Protein AF-A0A7X8VPI4-F1 (afdb_monomer_lite)

Secondary structure (DSSP, 8-state):
------------TTS--HHHHHHHHHHHHHHHHHHHHHHHHHHHHHHT--------SS--HHHHHHHHHHTT-HHHHHHHHHHHHHHHHHTT-HHHHHHHHHHHHHHHHHHHHHHHHHHHHHHHHHHHHTTSS---

Sequence (136 aa):
MARMNHIVEEIDDSLLDRKAKRRLAKTRAQQQLQQQQQQQQKQQQQASKPKAEESGPGDDIMSRVALLCQEQDWRAALSLCLQGIAQAESEGRSDAALGLRMASQKIECSLRRQMAAAFIVSAKKLLNKEYLLDVC

pLDDT: mean 77.27, std 20.49, range [37.56, 98.19]

Foldseek 3Di:
DDDDDDPPPPPPPVPDDPVRVVVVVVVVVVVVVVVVVVVVVVVVVVVPDDPDPDPDPDPDLVNVLVVCVVVVVLVVSLVSLVVQLVVCVVVVVVVSNVVSVVVNVVSVVSVVVVVVVVVVVVVVVVCVVVVVPPPD

Structure (mmCIF, N/CA/C/O backbone):
data_AF-A0A7X8VPI4-F1
#
_entry.id   AF-A0A7X8VPI4-F1
#
loop_
_atom_site.group_PDB
_atom_site.id
_atom_site.type_symbol
_atom_site.label_atom_id
_atom_site.label_alt_id
_atom_site.label_comp_id
_atom_site.label_asym_id
_atom_site.label_entity_id
_atom_site.label_seq_id
_atom_site.pdbx_PDB_ins_code
_atom_site.Cartn_x
_atom_site.Cartn_y
_atom_site.Cartn_z
_atom_site.occupancy
_atom_site.B_iso_or_equiv
_atom_site.auth_seq_id
_atom_site.auth_comp_id
_atom_site.auth_asym_id
_atom_site.auth_atom_id
_atom_site.pdbx_PDB_model_num
ATOM 1 N N . MET A 1 1 ? 26.631 20.677 18.364 1.00 45.31 1 MET A N 1
ATOM 2 C CA . MET A 1 1 ? 25.951 21.971 18.585 1.00 45.31 1 MET A CA 1
ATOM 3 C C . MET A 1 1 ? 26.792 23.073 17.964 1.00 45.31 1 MET A C 1
ATOM 5 O O . MET A 1 1 ? 27.893 23.292 18.441 1.00 45.31 1 MET A O 1
ATOM 9 N N . ALA A 1 2 ? 26.302 23.732 16.915 1.00 37.56 2 ALA A N 1
ATOM 10 C CA . ALA A 1 2 ? 26.825 25.014 16.443 1.00 37.56 2 ALA A CA 1
ATOM 11 C C . ALA A 1 2 ? 25.703 25.717 15.662 1.00 37.56 2 ALA A C 1
ATOM 13 O O . ALA A 1 2 ? 25.268 25.230 14.622 1.00 37.56 2 ALA A O 1
ATOM 14 N N . ARG A 1 3 ? 25.173 26.810 16.223 1.00 47.50 3 ARG A N 1
ATOM 15 C CA . ARG A 1 3 ? 24.264 27.734 15.533 1.00 47.50 3 ARG A CA 1
ATOM 16 C C . ARG A 1 3 ? 25.112 28.591 14.597 1.00 47.50 3 ARG A C 1
ATOM 18 O O . ARG A 1 3 ? 26.033 29.243 15.073 1.00 47.50 3 ARG A O 1
ATOM 25 N N . MET A 1 4 ? 24.779 28.631 13.311 1.00 44.22 4 MET A N 1
ATOM 26 C CA . MET A 1 4 ? 25.299 29.642 12.389 1.00 44.22 4 MET A CA 1
ATOM 27 C C . MET A 1 4 ? 24.177 30.609 12.005 1.00 44.22 4 MET A C 1
ATOM 29 O O . MET A 1 4 ? 23.302 30.296 11.207 1.00 44.22 4 MET A O 1
ATOM 33 N N . ASN A 1 5 ? 24.204 31.751 12.693 1.00 43.19 5 ASN A N 1
ATOM 34 C CA . ASN A 1 5 ? 23.957 33.116 12.229 1.00 43.19 5 ASN A CA 1
ATOM 35 C C . ASN A 1 5 ? 22.918 33.312 11.116 1.00 43.19 5 ASN A C 1
ATOM 37 O O . ASN A 1 5 ? 23.240 33.331 9.930 1.00 43.19 5 ASN A O 1
ATOM 41 N N . HIS A 1 6 ? 21.681 33.596 11.529 1.00 44.62 6 HIS A N 1
ATOM 42 C CA . HIS A 1 6 ? 20.762 34.366 10.702 1.00 44.62 6 HIS A CA 1
ATOM 43 C C . HIS A 1 6 ? 21.267 35.814 10.700 1.00 44.62 6 HIS A C 1
ATOM 45 O O . HIS A 1 6 ? 21.226 36.486 11.730 1.00 44.62 6 HIS A O 1
ATOM 51 N N . ILE A 1 7 ? 21.816 36.252 9.568 1.00 45.12 7 ILE A N 1
ATOM 52 C CA . ILE A 1 7 ? 22.118 37.656 9.299 1.00 45.12 7 ILE A CA 1
ATOM 53 C C . ILE A 1 7 ? 20.773 38.382 9.304 1.00 45.12 7 ILE A C 1
ATOM 55 O O . ILE A 1 7 ? 20.012 38.321 8.342 1.00 45.12 7 ILE A O 1
ATOM 59 N N . VAL A 1 8 ? 20.446 39.003 10.433 1.00 46.88 8 VAL A N 1
ATOM 60 C CA . VAL A 1 8 ? 19.433 40.048 10.482 1.00 46.88 8 VAL A CA 1
ATOM 61 C C . VAL A 1 8 ? 20.164 41.293 10.011 1.00 46.88 8 VAL A C 1
ATOM 63 O O . VAL A 1 8 ? 20.929 41.886 10.766 1.00 46.88 8 VAL A O 1
ATOM 66 N N . GLU A 1 9 ? 20.000 41.638 8.735 1.00 47.88 9 GLU A N 1
ATOM 67 C CA . GLU A 1 9 ? 20.292 42.993 8.280 1.00 47.88 9 GLU A CA 1
ATOM 68 C C . GLU A 1 9 ? 19.384 43.932 9.083 1.00 47.88 9 GLU A C 1
ATOM 70 O O . GLU A 1 9 ? 18.184 44.056 8.824 1.00 47.88 9 GLU A O 1
ATOM 75 N N . GLU A 1 10 ? 19.949 44.543 10.122 1.00 49.06 10 GLU A N 1
ATOM 76 C CA . GLU A 1 10 ? 19.376 45.716 10.764 1.00 49.06 10 GLU A CA 1
ATOM 77 C C . GLU A 1 10 ? 19.387 46.841 9.727 1.00 49.06 10 GLU A C 1
ATOM 79 O O . GLU A 1 10 ? 20.376 47.544 9.537 1.00 49.06 10 GLU A O 1
ATOM 84 N N . ILE A 1 11 ? 18.285 46.967 8.988 1.00 56.06 11 ILE A N 1
ATOM 85 C CA . ILE A 1 11 ? 18.029 48.137 8.154 1.00 56.06 11 ILE A CA 1
ATOM 86 C C . ILE A 1 11 ? 17.943 49.334 9.104 1.00 56.06 11 ILE A C 1
ATOM 88 O O . ILE A 1 11 ? 17.004 49.440 9.893 1.00 56.06 11 ILE A O 1
ATOM 92 N N . ASP A 1 12 ? 18.944 50.208 9.021 1.00 47.03 12 ASP A N 1
ATOM 93 C CA . ASP A 1 12 ? 19.072 51.449 9.779 1.00 47.03 12 ASP A CA 1
ATOM 94 C C . ASP A 1 12 ? 17.805 52.319 9.615 1.00 47.03 12 ASP A C 1
ATOM 96 O O . ASP A 1 12 ? 17.535 52.914 8.565 1.00 47.03 12 ASP A O 1
ATOM 100 N N . ASP A 1 13 ? 16.985 52.368 10.670 1.00 55.41 13 ASP A N 1
ATOM 101 C CA . ASP A 1 13 ? 15.670 53.031 10.730 1.00 55.41 13 ASP A CA 1
ATOM 102 C C . ASP A 1 13 ? 15.763 54.579 10.641 1.00 55.41 13 ASP A C 1
ATOM 104 O O . ASP A 1 13 ? 14.752 55.301 10.691 1.00 55.41 13 ASP A O 1
ATOM 108 N N . SER A 1 14 ? 16.983 55.109 10.499 1.00 55.44 14 SER A N 1
ATOM 109 C CA . SER A 1 14 ? 17.304 56.532 10.367 1.00 55.44 14 SER A CA 1
ATOM 110 C C . SER A 1 14 ? 17.036 57.104 8.962 1.00 55.44 14 SER A C 1
ATOM 112 O O . SER A 1 14 ? 16.766 58.297 8.828 1.00 55.44 14 SER A O 1
ATOM 114 N N . LEU A 1 15 ? 17.006 56.272 7.910 1.00 54.56 15 LEU A N 1
ATOM 115 C CA . LEU A 1 15 ? 16.914 56.730 6.507 1.00 54.56 15 LEU A CA 1
ATOM 116 C C . LEU A 1 15 ? 15.522 56.615 5.857 1.00 54.56 15 LEU A C 1
ATOM 118 O O . LEU A 1 15 ? 15.351 56.925 4.678 1.00 54.56 15 LEU A O 1
ATOM 122 N N . LEU A 1 16 ? 14.503 56.185 6.603 1.00 55.28 16 LEU A N 1
ATOM 123 C CA . LEU A 1 16 ? 13.166 55.948 6.052 1.00 55.28 16 LEU A CA 1
ATOM 124 C C . LEU A 1 16 ? 12.224 57.146 6.250 1.00 55.28 16 LEU A C 1
ATOM 126 O O . LEU A 1 16 ? 11.907 57.539 7.377 1.00 55.28 16 LEU A O 1
ATOM 130 N N . ASP A 1 17 ? 11.710 57.673 5.135 1.00 63.44 17 ASP A N 1
ATOM 131 C CA . ASP A 1 17 ? 10.701 58.737 5.088 1.00 63.44 17 ASP A CA 1
ATOM 132 C C . ASP A 1 17 ? 9.433 58.361 5.896 1.00 63.44 17 ASP A C 1
ATOM 134 O O . ASP A 1 17 ? 9.044 57.188 5.991 1.00 63.44 17 ASP A O 1
ATOM 138 N N . ARG A 1 18 ? 8.735 59.351 6.477 1.00 65.75 18 ARG A N 1
ATOM 139 C CA . ARG A 1 18 ? 7.569 59.163 7.376 1.00 65.75 18 ARG A CA 1
ATOM 140 C C . ARG A 1 18 ? 6.482 58.265 6.768 1.00 65.75 18 ARG A C 1
ATOM 142 O O . ARG A 1 18 ? 5.757 57.577 7.492 1.00 65.75 18 ARG A O 1
ATOM 149 N N . LYS A 1 19 ? 6.370 58.248 5.437 1.00 63.44 19 LYS A N 1
ATOM 150 C CA . LYS A 1 19 ? 5.426 57.409 4.684 1.00 63.44 19 LYS A CA 1
ATOM 151 C C . LYS A 1 19 ? 5.820 55.923 4.674 1.00 63.44 19 LYS A C 1
ATOM 153 O O . LYS A 1 19 ? 4.934 55.068 4.737 1.00 63.44 19 LYS A O 1
ATOM 158 N N . ALA A 1 20 ? 7.115 55.605 4.655 1.00 64.31 20 ALA A N 1
ATOM 159 C CA . ALA A 1 20 ? 7.624 54.234 4.714 1.00 64.31 20 ALA A CA 1
ATOM 160 C C . ALA A 1 20 ? 7.424 53.619 6.110 1.00 64.31 20 ALA A C 1
ATOM 162 O O . ALA A 1 20 ? 6.926 52.496 6.219 1.00 64.31 20 ALA A O 1
ATOM 163 N N . LYS A 1 21 ? 7.656 54.400 7.177 1.00 66.56 21 LYS A N 1
ATOM 164 C CA . LYS A 1 21 ? 7.421 53.971 8.571 1.00 66.56 21 LYS A CA 1
ATOM 165 C C . LYS A 1 21 ? 5.961 53.582 8.829 1.00 66.56 21 LYS A C 1
ATOM 167 O O . LYS A 1 21 ? 5.683 52.554 9.444 1.00 66.56 21 LYS A O 1
ATOM 172 N N . ARG A 1 22 ? 5.005 54.340 8.274 1.00 68.00 22 ARG A N 1
ATOM 173 C CA . ARG A 1 22 ? 3.568 54.010 8.369 1.00 68.00 22 ARG A CA 1
ATOM 174 C C . ARG A 1 22 ? 3.194 52.722 7.631 1.00 68.00 22 ARG A C 1
ATOM 176 O O . ARG A 1 22 ? 2.346 51.977 8.118 1.00 68.00 22 ARG A O 1
ATOM 183 N N . ARG A 1 23 ? 3.809 52.437 6.476 1.00 70.31 23 ARG A N 1
ATOM 184 C CA . ARG A 1 23 ? 3.568 51.181 5.740 1.00 70.31 23 ARG A CA 1
ATOM 185 C C . ARG A 1 23 ? 4.117 49.977 6.503 1.00 70.31 23 ARG A C 1
ATOM 187 O O . ARG A 1 23 ? 3.387 49.007 6.664 1.00 70.31 23 ARG A O 1
ATOM 194 N N . LEU A 1 24 ? 5.332 50.071 7.043 1.00 66.44 24 LEU A N 1
ATOM 195 C CA . LEU A 1 24 ? 5.946 48.995 7.830 1.00 66.44 24 LEU A CA 1
ATOM 196 C C . LEU A 1 24 ? 5.158 48.680 9.110 1.00 66.44 24 LEU A C 1
ATOM 198 O O . LEU A 1 24 ? 4.933 47.509 9.413 1.00 66.44 24 LEU A O 1
ATOM 202 N N . ALA A 1 25 ? 4.657 49.702 9.813 1.00 73.12 25 ALA A N 1
ATOM 203 C CA . ALA A 1 25 ? 3.792 49.507 10.978 1.00 73.12 25 ALA A CA 1
ATOM 204 C C . ALA A 1 25 ? 2.485 48.775 10.616 1.00 73.12 25 ALA A C 1
ATOM 206 O O . ALA A 1 25 ? 2.066 47.863 11.329 1.00 73.12 25 ALA A O 1
ATOM 207 N N . LYS A 1 26 ? 1.873 49.114 9.471 1.00 76.00 26 LYS A N 1
ATOM 208 C CA . LYS A 1 26 ? 0.658 48.445 8.982 1.00 76.00 26 LYS A CA 1
ATOM 209 C C . LYS A 1 26 ? 0.919 46.982 8.601 1.00 76.00 26 LYS A C 1
ATOM 211 O O . LYS A 1 26 ? 0.105 46.122 8.926 1.00 76.00 26 LYS A O 1
ATOM 216 N N . THR A 1 27 ? 2.063 46.689 7.979 1.00 74.44 27 THR A N 1
ATOM 217 C CA . THR A 1 27 ? 2.462 45.315 7.631 1.00 74.44 27 THR A CA 1
ATOM 218 C C . THR A 1 27 ? 2.744 44.471 8.878 1.00 74.44 27 THR A C 1
ATOM 220 O O . THR A 1 27 ? 2.279 43.336 8.959 1.00 74.44 27 THR A O 1
ATOM 223 N N . ARG A 1 28 ? 3.429 45.028 9.890 1.00 75.81 28 ARG A N 1
ATOM 224 C CA . ARG A 1 28 ? 3.677 44.337 11.172 1.00 75.81 28 ARG A CA 1
ATOM 225 C C . ARG A 1 28 ? 2.375 44.035 11.923 1.00 75.81 28 ARG A C 1
ATOM 227 O O . ARG A 1 28 ? 2.214 42.926 12.425 1.00 75.81 28 ARG A O 1
ATOM 234 N N . ALA A 1 29 ? 1.421 44.970 11.933 1.00 76.94 29 ALA A N 1
ATOM 235 C CA . ALA A 1 29 ? 0.105 44.751 12.538 1.00 76.94 29 ALA A CA 1
ATOM 236 C C . ALA A 1 29 ? -0.689 43.631 11.832 1.00 76.94 29 ALA A C 1
ATOM 238 O O . ALA A 1 29 ? -1.300 42.796 12.496 1.00 76.94 29 ALA A O 1
ATOM 239 N N . GLN A 1 30 ? -0.636 43.553 10.495 1.00 77.62 30 GLN A N 1
ATOM 240 C CA . GLN A 1 30 ? -1.258 42.452 9.744 1.00 77.62 30 GLN A CA 1
ATOM 241 C C . GLN A 1 30 ? -0.596 41.094 10.012 1.00 77.62 30 GLN A C 1
ATOM 243 O O . GLN A 1 30 ? -1.303 40.097 10.157 1.00 77.62 30 GLN A O 1
ATOM 248 N N . GLN A 1 31 ? 0.735 41.044 10.124 1.00 75.81 31 GLN A N 1
ATOM 249 C CA . GLN A 1 31 ? 1.444 39.805 10.463 1.00 75.81 31 GLN A CA 1
ATOM 250 C C . GLN A 1 31 ? 1.107 39.312 11.879 1.00 75.81 31 GLN A C 1
ATOM 252 O O . GLN A 1 31 ? 0.917 38.112 12.073 1.00 75.81 31 GLN A O 1
ATOM 257 N N . GLN A 1 32 ? 0.960 40.213 12.857 1.00 77.94 32 GLN A N 1
ATOM 258 C CA . GLN A 1 32 ? 0.547 39.838 14.216 1.00 77.94 32 GLN A CA 1
ATOM 259 C C . GLN A 1 32 ? -0.894 39.307 14.266 1.00 77.94 32 GLN A C 1
ATOM 261 O O . GLN A 1 32 ? -1.153 38.305 14.935 1.00 77.94 32 GLN A O 1
ATOM 266 N N . LEU A 1 33 ? -1.819 39.912 13.511 1.00 75.31 33 LEU A N 1
ATOM 267 C CA . LEU A 1 33 ? -3.201 39.427 13.407 1.00 75.31 33 LEU A CA 1
ATOM 268 C C . LEU A 1 33 ? -3.281 38.033 12.759 1.00 75.31 33 LEU A C 1
ATOM 270 O O . LEU A 1 33 ? -4.046 37.189 13.226 1.00 75.31 33 LEU A O 1
ATOM 274 N N . GLN A 1 34 ? -2.463 37.747 11.738 1.00 73.94 34 GLN A N 1
ATOM 275 C CA . GLN A 1 34 ? -2.388 36.403 11.146 1.00 73.94 34 GLN A CA 1
ATOM 276 C C . GLN A 1 34 ? -1.819 35.358 12.117 1.00 73.94 34 GLN A C 1
ATOM 278 O O . GLN A 1 34 ? -2.327 34.236 12.167 1.00 73.94 34 GLN A O 1
ATOM 283 N N . GLN A 1 35 ? -0.811 35.712 12.922 1.00 70.88 35 GLN A N 1
ATOM 284 C CA . GLN A 1 35 ? -0.262 34.791 13.925 1.00 70.88 35 GLN A CA 1
ATOM 285 C C . GLN A 1 35 ? -1.272 34.474 15.040 1.00 70.88 35 GLN A C 1
ATOM 287 O O . GLN A 1 35 ? -1.369 33.316 15.450 1.00 70.88 35 GLN A O 1
ATOM 292 N N . GLN A 1 36 ? -2.080 35.448 15.482 1.00 68.94 36 GLN A N 1
ATOM 293 C CA . GLN A 1 36 ? -3.155 35.185 16.450 1.00 68.94 36 GLN A CA 1
ATOM 294 C C . GLN A 1 36 ? -4.261 34.287 15.878 1.00 68.94 36 GLN A C 1
ATOM 296 O O . GLN A 1 36 ? -4.721 33.377 16.570 1.00 68.94 36 GLN A O 1
ATOM 301 N N . GLN A 1 37 ? -4.648 34.469 14.609 1.00 69.50 37 GLN A N 1
ATOM 302 C CA . GLN A 1 37 ? -5.650 33.600 13.976 1.00 69.50 37 GLN A CA 1
ATOM 303 C C . GLN A 1 37 ? -5.164 32.145 13.835 1.00 69.50 37 GLN A C 1
ATOM 305 O O . GLN A 1 37 ? -5.940 31.217 14.068 1.00 69.50 37 GLN A O 1
ATOM 310 N N . GLN A 1 38 ? -3.877 31.915 13.542 1.00 62.84 38 GLN A N 1
ATOM 311 C CA . GLN A 1 38 ? -3.320 30.553 13.493 1.00 62.84 38 GLN A CA 1
ATOM 312 C C . GLN A 1 38 ? -3.258 29.874 14.871 1.00 62.84 38 GLN A C 1
ATOM 314 O O . GLN A 1 38 ? -3.431 28.656 14.960 1.00 62.84 38 GLN A O 1
ATOM 319 N N . GLN A 1 39 ? -3.040 30.626 15.955 1.00 61.53 39 GLN A N 1
ATOM 320 C CA . GLN A 1 39 ? -3.052 30.056 17.308 1.00 61.53 39 GLN A CA 1
ATOM 321 C C . GLN A 1 39 ? -4.467 29.669 17.768 1.00 61.53 39 GLN A C 1
ATOM 323 O O . GLN A 1 39 ? -4.626 28.618 18.390 1.00 61.53 39 GLN A O 1
ATOM 328 N N . GLN A 1 40 ? -5.501 30.434 17.397 1.00 61.50 40 GLN A N 1
ATOM 329 C CA . GLN A 1 40 ? -6.891 30.080 17.723 1.00 61.50 40 GLN A CA 1
ATOM 330 C C . GLN A 1 40 ? -7.388 28.842 16.956 1.00 61.50 40 GLN A C 1
ATOM 332 O O . GLN A 1 40 ? -8.063 27.994 17.541 1.00 61.50 40 GLN A O 1
ATOM 337 N N . GLN A 1 41 ? -6.992 28.658 15.688 1.00 61.16 41 GLN A N 1
ATOM 338 C CA . GLN A 1 41 ? -7.344 27.442 14.935 1.00 61.16 41 GLN A CA 1
ATOM 339 C C . GLN A 1 41 ? -6.700 26.172 15.519 1.00 61.16 41 GLN A C 1
ATOM 341 O O . GLN A 1 41 ? -7.336 25.117 15.542 1.00 61.16 41 GLN A O 1
ATOM 346 N N . LYS A 1 42 ? -5.475 26.261 16.061 1.00 58.94 42 LYS A N 1
ATOM 347 C CA . LYS A 1 42 ? -4.823 25.120 16.733 1.00 58.94 42 LYS A CA 1
ATOM 348 C C . LYS A 1 42 ? -5.520 24.703 18.033 1.00 58.94 42 LYS A C 1
ATOM 350 O O . LYS A 1 42 ? -5.504 23.519 18.358 1.00 58.94 42 LYS A O 1
ATOM 355 N N . GLN A 1 43 ? -6.153 25.630 18.755 1.00 56.50 43 GLN A N 1
ATOM 356 C CA . GLN A 1 43 ? -6.889 25.300 19.982 1.00 56.50 43 GLN A CA 1
ATOM 357 C C . GLN A 1 43 ? -8.260 24.667 19.696 1.00 56.50 43 GLN A C 1
ATOM 359 O O . GLN A 1 43 ? -8.664 23.753 20.413 1.00 56.50 43 GLN A O 1
ATOM 364 N N . GLN A 1 44 ? -8.946 25.047 18.611 1.00 56.12 44 GLN A N 1
ATOM 365 C CA . GLN A 1 44 ? -10.226 24.415 18.245 1.00 56.12 44 GLN A CA 1
ATOM 366 C C . GLN A 1 44 ? -10.074 22.970 17.736 1.00 56.12 44 GLN A C 1
ATOM 368 O O . GLN A 1 44 ? -10.949 22.141 17.990 1.00 56.12 44 GLN A O 1
ATOM 373 N N . GLN A 1 45 ? -8.940 22.621 17.113 1.00 56.25 45 GLN A N 1
ATOM 374 C CA . GLN A 1 45 ? -8.648 21.232 16.720 1.00 56.25 45 GLN A CA 1
ATOM 375 C C . GLN A 1 45 ? -8.331 20.306 17.910 1.00 56.25 45 GLN A C 1
ATOM 377 O O . GLN A 1 45 ? -8.419 19.089 17.768 1.00 56.25 45 GLN A O 1
ATOM 382 N N . GLN A 1 46 ? -8.005 20.842 19.094 1.00 53.09 46 GLN A N 1
ATOM 383 C CA . GLN A 1 46 ? -7.833 20.024 20.305 1.00 53.09 46 GLN A CA 1
ATOM 384 C C . GLN A 1 46 ? -9.154 19.741 21.038 1.00 53.09 46 GLN A C 1
ATOM 386 O O . GLN A 1 46 ? -9.237 18.752 21.761 1.00 53.09 46 GLN A O 1
ATOM 391 N N . ALA A 1 47 ? -10.196 20.551 20.826 1.00 49.84 47 ALA A N 1
ATOM 392 C CA . ALA A 1 47 ? -11.495 20.394 21.490 1.00 49.84 47 ALA A CA 1
ATOM 393 C C . ALA A 1 47 ? -12.470 19.448 20.757 1.00 49.84 47 ALA A C 1
ATOM 395 O O . ALA A 1 47 ? -13.515 19.100 21.297 1.00 49.84 47 ALA A O 1
ATOM 396 N N . SER A 1 48 ? -12.136 19.016 19.538 1.00 48.81 48 SER A N 1
ATOM 397 C CA . SER A 1 48 ? -12.968 18.148 18.690 1.00 48.81 48 SER A CA 1
ATOM 398 C C . SER A 1 48 ? -12.275 16.819 18.372 1.00 48.81 48 SER A C 1
ATOM 400 O O . SER A 1 48 ? -12.352 16.295 17.265 1.00 48.81 48 SER A O 1
ATOM 402 N N . LYS A 1 49 ? -11.592 16.246 19.369 1.00 42.69 49 LYS A N 1
ATOM 403 C CA . LYS A 1 49 ? -11.176 14.844 19.329 1.00 42.69 49 LYS A CA 1
ATOM 404 C C . LYS A 1 49 ? -12.320 14.012 19.931 1.00 42.69 49 LYS A C 1
ATOM 406 O O . LYS A 1 49 ? -12.512 14.089 21.146 1.00 42.69 49 LYS A O 1
ATOM 411 N N . PRO A 1 50 ? -13.111 13.248 19.152 1.00 47.41 50 PRO A N 1
ATOM 412 C CA . PRO A 1 50 ? -13.921 12.199 19.756 1.00 47.41 50 PRO A CA 1
ATOM 413 C C . PRO A 1 50 ? -12.963 11.272 20.511 1.00 47.41 50 PRO A C 1
ATOM 415 O O . PRO A 1 50 ? -11.866 10.981 20.025 1.00 47.41 50 PRO A O 1
ATOM 418 N N . LYS A 1 51 ? -13.337 10.895 21.739 1.00 43.75 51 LYS A N 1
ATOM 419 C CA . LYS A 1 51 ? -12.602 9.918 22.547 1.00 43.75 51 LYS A CA 1
ATOM 420 C C . LYS A 1 51 ? -12.435 8.657 21.701 1.00 43.75 51 LYS A C 1
ATOM 422 O O . LYS A 1 51 ? -13.390 7.912 21.525 1.00 43.75 51 LYS A O 1
ATOM 427 N N . ALA A 1 52 ? -11.242 8.468 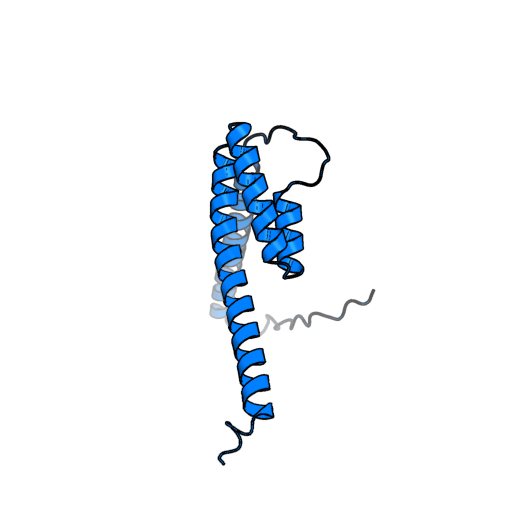21.148 1.00 44.69 52 ALA A N 1
ATOM 428 C CA . ALA A 1 52 ? -10.833 7.187 20.615 1.00 44.69 52 ALA A CA 1
ATOM 429 C C . ALA A 1 52 ? -10.788 6.242 21.812 1.00 44.69 52 ALA A C 1
ATOM 431 O O . ALA A 1 52 ? -10.042 6.484 22.763 1.00 44.69 52 ALA A O 1
ATOM 432 N N . GLU A 1 53 ? -11.664 5.246 21.793 1.00 46.56 53 GLU A N 1
ATOM 433 C CA . GLU A 1 53 ? -11.598 4.112 22.698 1.00 46.56 53 GLU A CA 1
ATOM 434 C C . GLU A 1 53 ? -10.178 3.537 22.654 1.00 46.56 53 GLU A C 1
ATOM 436 O O . GLU A 1 53 ? -9.586 3.363 21.587 1.00 46.56 53 GLU A O 1
ATOM 441 N N . GLU A 1 54 ? -9.613 3.321 23.838 1.00 46.53 54 GLU A N 1
ATOM 442 C CA . GLU A 1 54 ? -8.316 2.689 24.037 1.00 46.53 54 GLU A CA 1
ATOM 443 C C . GLU A 1 54 ? -8.361 1.249 23.507 1.00 46.53 54 GLU A C 1
ATOM 445 O O . GLU A 1 54 ? -8.705 0.313 24.224 1.00 46.53 54 GLU A O 1
ATOM 450 N N . SER A 1 55 ? -7.984 1.042 22.247 1.00 45.19 55 SER A N 1
ATOM 451 C CA . SER A 1 55 ? -7.446 -0.244 21.810 1.00 45.19 55 SER A CA 1
ATOM 452 C C . SER A 1 55 ? -5.952 -0.249 22.140 1.00 45.19 55 SER A C 1
ATOM 454 O O . SER A 1 55 ? -5.238 0.651 21.705 1.00 45.19 55 SER A O 1
ATOM 456 N N . GLY A 1 56 ? -5.530 -1.212 22.966 1.00 41.41 56 GLY A N 1
ATOM 457 C CA . GLY A 1 56 ? -4.252 -1.277 23.688 1.00 41.41 56 GLY A CA 1
ATOM 458 C C . GLY A 1 56 ? -2.942 -1.138 22.886 1.00 41.41 56 GLY A C 1
ATOM 459 O O . GLY A 1 56 ? -2.944 -0.899 21.682 1.00 41.41 56 GLY A O 1
ATOM 460 N N . PRO A 1 57 ? -1.783 -1.299 23.555 1.00 42.97 57 PRO A N 1
ATOM 461 C CA . PRO A 1 57 ? -0.462 -1.161 22.948 1.00 42.97 57 PRO A CA 1
ATOM 462 C C . PRO A 1 57 ? -0.149 -2.393 22.085 1.00 42.97 57 PRO A C 1
ATOM 464 O O . PRO A 1 57 ? 0.579 -3.295 22.489 1.00 42.97 57 PRO A O 1
ATOM 467 N N . GLY A 1 58 ? -0.743 -2.452 20.902 1.00 45.34 58 GLY A N 1
ATOM 468 C CA . GLY A 1 58 ? -0.431 -3.408 19.850 1.00 45.34 58 GLY A CA 1
ATOM 469 C C . GLY A 1 58 ? -0.420 -2.643 18.539 1.00 45.34 58 GLY A C 1
ATOM 470 O O . GLY A 1 58 ? -1.359 -1.897 18.282 1.00 45.34 58 GLY A O 1
ATOM 471 N N . ASP A 1 59 ? 0.664 -2.768 17.773 1.00 55.56 59 ASP A N 1
ATOM 472 C CA . ASP A 1 59 ? 0.882 -2.109 16.480 1.00 55.56 59 ASP A CA 1
ATOM 473 C C . ASP A 1 59 ? -0.422 -1.901 15.692 1.00 55.56 59 ASP A C 1
ATOM 475 O O . ASP A 1 59 ? -1.017 -2.850 15.180 1.00 55.56 59 ASP A O 1
ATOM 479 N N . ASP A 1 60 ? -0.869 -0.647 15.589 1.00 84.50 60 ASP A N 1
ATOM 480 C CA . ASP A 1 60 ? -2.043 -0.292 14.798 1.00 84.50 60 ASP A CA 1
ATOM 481 C C . ASP A 1 60 ? -1.805 -0.704 13.336 1.00 84.50 60 ASP A C 1
ATOM 483 O O . ASP A 1 60 ? -0.797 -0.332 12.723 1.00 84.50 60 ASP A O 1
ATOM 487 N N . ILE A 1 61 ? -2.737 -1.476 12.767 1.00 88.00 61 ILE A N 1
ATOM 488 C CA . ILE A 1 61 ? -2.682 -1.993 11.391 1.00 88.00 61 ILE A CA 1
ATOM 489 C C . ILE A 1 61 ? -2.360 -0.864 10.407 1.00 88.00 61 ILE A C 1
ATOM 491 O O . ILE A 1 61 ? -1.554 -1.052 9.496 1.00 88.00 61 ILE A O 1
ATOM 495 N N . MET A 1 62 ? -2.924 0.330 10.610 1.00 87.25 62 MET A N 1
ATOM 496 C CA . MET A 1 62 ? -2.653 1.488 9.754 1.00 87.25 62 MET A CA 1
ATOM 497 C C . MET A 1 62 ? -1.199 1.959 9.836 1.00 87.25 62 MET A C 1
ATOM 499 O O . MET A 1 62 ? -0.606 2.300 8.810 1.00 87.25 62 MET A O 1
ATOM 503 N N . SER A 1 63 ? -0.601 1.930 11.026 1.00 92.44 63 SER A N 1
ATOM 504 C CA . SER A 1 63 ? 0.815 2.252 11.224 1.00 92.44 63 SER A CA 1
ATOM 505 C C . SER A 1 63 ? 1.713 1.235 10.518 1.00 92.44 63 SER A C 1
ATOM 507 O O . SER A 1 63 ? 2.659 1.617 9.823 1.00 92.44 63 SER A O 1
ATOM 509 N N . ARG A 1 64 ? 1.375 -0.058 10.589 1.00 94.75 64 ARG A N 1
ATOM 510 C CA . ARG A 1 64 ? 2.114 -1.104 9.869 1.00 94.75 64 ARG A CA 1
ATOM 511 C C . ARG A 1 64 ? 1.964 -0.990 8.350 1.00 94.75 64 ARG A C 1
ATOM 513 O O . ARG A 1 64 ? 2.953 -1.120 7.633 1.00 94.75 64 ARG A O 1
ATOM 520 N N . VAL A 1 65 ? 0.762 -0.700 7.850 1.00 95.31 65 VAL A N 1
ATOM 521 C CA . VAL A 1 65 ? 0.520 -0.436 6.420 1.00 95.31 65 VAL A CA 1
ATOM 522 C C . VAL A 1 65 ? 1.343 0.764 5.942 1.00 95.31 65 VAL A C 1
ATOM 524 O O . VAL A 1 65 ? 1.931 0.712 4.860 1.00 95.31 65 VAL A O 1
ATOM 527 N N . ALA A 1 66 ? 1.429 1.828 6.746 1.00 94.56 66 ALA A N 1
ATOM 528 C CA . ALA A 1 66 ? 2.226 3.005 6.418 1.00 94.56 66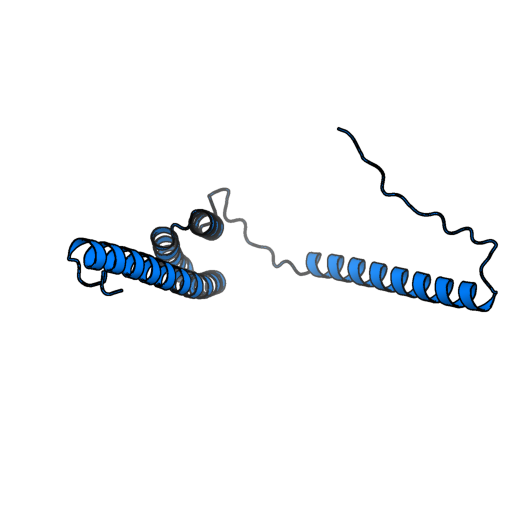 ALA A CA 1
ATOM 529 C C . ALA A 1 66 ? 3.726 2.682 6.310 1.00 94.56 66 ALA A C 1
ATOM 531 O O . ALA A 1 66 ? 4.366 3.139 5.362 1.00 94.56 66 ALA A O 1
ATOM 532 N N . LEU A 1 67 ? 4.268 1.863 7.218 1.00 96.62 67 LEU A N 1
ATOM 533 C CA . LEU A 1 67 ? 5.660 1.399 7.153 1.00 96.62 67 LEU A CA 1
ATOM 534 C C . LEU A 1 67 ? 5.937 0.604 5.871 1.00 96.62 67 LEU A C 1
ATOM 536 O O . LEU A 1 67 ? 6.860 0.939 5.135 1.00 96.62 67 LEU A O 1
ATOM 540 N N . LEU A 1 68 ? 5.08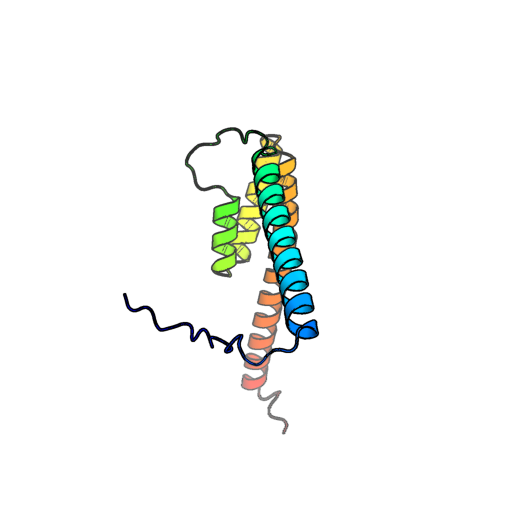0 -0.365 5.531 1.00 96.94 68 LEU A N 1
ATOM 541 C CA . LEU A 1 68 ? 5.228 -1.151 4.298 1.00 96.94 68 LEU A CA 1
ATOM 542 C C . LEU A 1 68 ? 5.191 -0.266 3.039 1.00 96.94 68 LEU A C 1
ATOM 544 O O . LEU A 1 68 ? 5.911 -0.509 2.073 1.00 96.94 68 LEU A O 1
ATOM 548 N N . CYS A 1 69 ? 4.391 0.805 3.052 1.00 96.31 69 CYS A N 1
ATOM 549 C CA . CYS A 1 69 ? 4.375 1.783 1.964 1.00 96.31 69 CYS A CA 1
ATOM 550 C C . CYS A 1 69 ? 5.680 2.594 1.878 1.00 96.31 69 CYS A C 1
ATOM 552 O O . CYS A 1 69 ? 6.142 2.875 0.773 1.00 96.31 69 CYS A O 1
ATOM 554 N N . GLN A 1 70 ? 6.282 2.968 3.013 1.00 96.25 70 GLN A N 1
ATOM 555 C CA . GLN A 1 70 ? 7.587 3.647 3.045 1.00 96.25 70 GLN A CA 1
ATOM 556 C C . GLN A 1 70 ? 8.704 2.739 2.513 1.00 96.25 70 GLN A C 1
ATOM 558 O O . GLN A 1 70 ? 9.585 3.200 1.790 1.00 96.25 70 GLN A O 1
ATOM 563 N N . GLU A 1 71 ? 8.615 1.442 2.800 1.00 96.75 71 GLU A N 1
ATOM 564 C CA . GLU A 1 71 ? 9.517 0.399 2.300 1.00 96.75 71 GLU A CA 1
ATOM 565 C C . GLU A 1 71 ? 9.246 0.013 0.832 1.00 96.75 71 GLU A C 1
ATOM 567 O O . GLU A 1 71 ? 9.989 -0.776 0.252 1.00 96.75 71 GLU A O 1
ATOM 572 N N . GLN A 1 72 ? 8.216 0.591 0.200 1.00 96.19 72 GLN A N 1
ATOM 573 C CA . GLN A 1 72 ? 7.757 0.270 -1.159 1.00 96.19 72 GLN A CA 1
ATOM 574 C C . GLN A 1 72 ? 7.312 -1.191 -1.348 1.00 96.19 72 GLN A C 1
ATOM 576 O O . GLN A 1 72 ? 7.227 -1.680 -2.483 1.00 96.19 72 GLN A O 1
ATOM 581 N N . ASP A 1 73 ? 6.969 -1.881 -0.261 1.00 97.31 73 ASP A N 1
ATOM 582 C CA . ASP A 1 73 ? 6.375 -3.213 -0.303 1.00 97.31 73 ASP A CA 1
ATOM 583 C C . ASP A 1 73 ? 4.856 -3.113 -0.501 1.00 97.31 73 ASP A C 1
ATOM 585 O O . ASP A 1 73 ? 4.032 -3.389 0.377 1.00 97.31 73 ASP A O 1
ATOM 589 N N . TRP A 1 74 ? 4.465 -2.670 -1.699 1.00 97.62 74 TRP A N 1
ATOM 590 C CA . TRP A 1 74 ? 3.064 -2.395 -2.026 1.00 97.62 74 TRP A CA 1
ATOM 591 C C . TRP A 1 74 ? 2.178 -3.643 -1.984 1.00 97.62 74 TRP A C 1
ATOM 593 O O . TRP A 1 74 ? 0.977 -3.530 -1.745 1.00 97.62 74 TRP A O 1
ATOM 603 N N . ARG A 1 75 ? 2.745 -4.835 -2.218 1.00 97.69 75 ARG A N 1
ATOM 604 C CA . ARG A 1 75 ? 1.987 -6.094 -2.168 1.00 97.69 75 ARG A CA 1
ATOM 605 C C . ARG A 1 75 ? 1.638 -6.458 -0.733 1.00 97.69 75 ARG A C 1
ATOM 607 O O . ARG A 1 75 ? 0.469 -6.731 -0.459 1.00 97.69 75 ARG A O 1
ATOM 614 N N . ALA A 1 76 ? 2.620 -6.429 0.170 1.00 97.44 76 ALA A N 1
ATOM 615 C CA . ALA A 1 76 ? 2.370 -6.685 1.583 1.00 97.44 76 ALA A CA 1
ATOM 616 C C . ALA A 1 76 ? 1.442 -5.618 2.176 1.00 97.44 76 ALA A C 1
ATOM 618 O O . ALA A 1 76 ? 0.485 -5.962 2.869 1.00 97.44 76 ALA A O 1
ATOM 619 N N . ALA A 1 77 ? 1.662 -4.342 1.832 1.00 97.62 77 ALA A N 1
ATOM 620 C CA . ALA A 1 77 ? 0.809 -3.241 2.270 1.00 97.62 77 ALA A CA 1
ATOM 621 C C . ALA A 1 77 ? -0.655 -3.446 1.849 1.00 97.62 77 ALA A C 1
ATOM 623 O O . ALA A 1 77 ? -1.556 -3.291 2.672 1.00 97.62 77 ALA A O 1
ATOM 624 N N . LEU A 1 78 ? -0.903 -3.830 0.589 1.00 97.94 78 LEU A N 1
ATOM 625 C CA . LEU A 1 78 ? -2.259 -4.069 0.090 1.00 97.94 78 LEU A CA 1
ATOM 626 C C . LEU A 1 78 ? -2.910 -5.272 0.779 1.00 97.94 78 LEU A C 1
ATOM 628 O O . LEU A 1 78 ? -4.058 -5.172 1.203 1.00 97.94 78 LEU A O 1
ATOM 632 N N . SER A 1 79 ? -2.179 -6.380 0.926 1.00 97.88 79 SER A N 1
ATOM 633 C CA . SER A 1 79 ? -2.679 -7.587 1.596 1.00 97.88 79 SER A CA 1
ATOM 634 C C . SER A 1 79 ? -3.091 -7.299 3.042 1.00 97.88 79 SER A C 1
ATOM 636 O O . SER A 1 79 ? -4.216 -7.605 3.439 1.00 97.88 79 SER A O 1
ATOM 638 N N . LEU A 1 80 ? -2.225 -6.623 3.803 1.00 97.31 80 LEU A N 1
ATOM 639 C CA . LEU A 1 80 ? -2.511 -6.239 5.184 1.00 97.31 80 LEU A CA 1
ATOM 640 C C . LEU A 1 80 ? -3.687 -5.258 5.270 1.00 97.31 80 LEU A C 1
ATOM 642 O O . LEU A 1 80 ? -4.523 -5.366 6.162 1.00 97.31 80 LEU A O 1
ATOM 646 N N . CYS A 1 81 ? -3.790 -4.329 4.319 1.00 96.69 81 CYS A N 1
ATOM 647 C CA . CYS A 1 81 ? -4.901 -3.388 4.258 1.00 96.69 81 CYS A CA 1
ATOM 648 C C . CYS A 1 81 ? -6.241 -4.107 4.021 1.00 96.69 81 CYS A C 1
ATOM 650 O O . CYS A 1 81 ? -7.207 -3.828 4.724 1.00 96.69 81 CYS A O 1
ATOM 652 N N . LEU A 1 82 ? -6.296 -5.079 3.103 1.00 97.38 82 LEU A N 1
ATOM 653 C CA . LEU A 1 82 ? -7.496 -5.891 2.853 1.00 97.38 82 LEU A CA 1
ATOM 654 C C . LEU A 1 82 ? -7.894 -6.739 4.069 1.00 97.38 82 LEU A C 1
ATOM 656 O O . LEU A 1 82 ? -9.077 -6.818 4.395 1.00 97.38 82 LEU A O 1
ATOM 660 N N . GLN A 1 83 ? -6.918 -7.324 4.767 1.00 97.12 83 GLN A N 1
ATOM 661 C CA . GLN A 1 83 ? -7.160 -8.045 6.022 1.00 97.12 83 GLN A CA 1
ATOM 662 C C . GLN A 1 83 ? -7.720 -7.111 7.101 1.00 97.12 83 GLN A C 1
ATOM 664 O O . GLN A 1 83 ? -8.712 -7.441 7.747 1.00 97.12 83 GLN A O 1
ATOM 669 N N . GLY A 1 84 ? -7.141 -5.915 7.236 1.00 95.81 84 GLY A N 1
ATOM 670 C CA . GLY A 1 84 ? -7.625 -4.890 8.156 1.00 95.81 84 GLY A CA 1
ATOM 671 C C . GLY A 1 84 ? -9.055 -4.439 7.853 1.00 95.81 84 GLY A C 1
ATOM 672 O O . GLY A 1 84 ? -9.818 -4.207 8.786 1.00 95.81 84 GLY A O 1
ATOM 673 N N . ILE A 1 85 ? -9.442 -4.340 6.573 1.00 96.88 85 ILE A N 1
ATOM 674 C CA . ILE A 1 85 ? -10.825 -4.018 6.172 1.00 96.88 85 ILE A CA 1
ATOM 675 C C . ILE A 1 85 ? -11.775 -5.100 6.677 1.00 96.88 85 ILE A C 1
ATOM 677 O O . ILE A 1 85 ? -12.739 -4.781 7.367 1.00 96.88 85 ILE A O 1
ATOM 681 N N . ALA A 1 86 ? -11.483 -6.368 6.376 1.00 96.81 86 ALA A N 1
ATOM 682 C CA . ALA A 1 86 ? -12.323 -7.488 6.791 1.00 96.81 86 ALA A CA 1
ATOM 683 C C . ALA A 1 86 ? -12.453 -7.566 8.321 1.00 96.81 86 ALA A C 1
ATOM 685 O O . ALA A 1 86 ? -13.547 -7.775 8.844 1.00 96.81 86 ALA A O 1
ATOM 686 N N . GLN A 1 87 ? -11.353 -7.333 9.044 1.00 95.75 87 GLN A N 1
ATOM 687 C CA . GLN A 1 87 ? -11.363 -7.294 10.501 1.00 95.75 87 GLN A CA 1
ATOM 688 C C . GLN A 1 87 ? -12.217 -6.134 11.034 1.00 95.75 87 GLN A C 1
ATOM 690 O O . GLN A 1 87 ? -13.104 -6.357 11.856 1.00 95.75 87 GLN A O 1
ATOM 695 N N . ALA A 1 88 ? -12.005 -4.911 10.542 1.00 95.06 88 ALA A N 1
ATOM 696 C CA . ALA A 1 88 ? -12.774 -3.742 10.964 1.00 95.06 88 ALA A CA 1
ATOM 697 C C . ALA A 1 88 ? -14.277 -3.902 10.674 1.00 95.06 88 ALA A C 1
ATOM 699 O O . ALA A 1 88 ? -15.103 -3.503 11.492 1.00 95.06 88 ALA A O 1
ATOM 700 N N . GLU A 1 89 ? -14.639 -4.531 9.555 1.00 96.12 89 GLU A N 1
ATOM 701 C CA . GLU A 1 89 ? -16.028 -4.868 9.226 1.00 96.12 89 GLU A CA 1
ATOM 702 C C . GLU A 1 89 ? -16.615 -5.898 10.195 1.00 96.12 89 GLU A C 1
ATOM 704 O O . GLU A 1 89 ? -17.729 -5.704 10.680 1.00 96.12 89 GLU A O 1
ATOM 709 N N . SER A 1 90 ? -15.860 -6.950 10.530 1.00 96.56 90 SER A N 1
ATOM 710 C CA . SER A 1 90 ? -16.301 -7.975 11.487 1.00 96.56 90 SER A CA 1
ATOM 711 C C . SER A 1 90 ? -16.511 -7.428 12.903 1.00 96.56 90 SER A C 1
ATOM 713 O O . SER A 1 90 ? -17.371 -7.911 13.635 1.00 96.56 90 SER A O 1
ATOM 715 N N . GLU A 1 91 ? -15.768 -6.383 13.267 1.00 95.50 91 GLU A N 1
ATOM 716 C CA . GLU A 1 91 ? -15.843 -5.706 14.563 1.00 95.50 91 GLU A CA 1
ATOM 717 C C . GLU A 1 91 ? -16.841 -4.530 14.568 1.00 95.50 91 GLU A C 1
ATOM 719 O O . GLU A 1 91 ? -16.964 -3.828 15.568 1.00 95.50 91 GLU A O 1
ATOM 724 N N . GLY A 1 92 ? -17.545 -4.273 13.457 1.00 95.31 92 GLY A N 1
ATOM 725 C CA . GLY A 1 92 ? -18.504 -3.167 13.344 1.00 95.31 92 GLY A CA 1
ATOM 726 C C . GLY A 1 92 ? -17.870 -1.770 13.283 1.00 95.31 92 GLY A C 1
ATOM 727 O O . GLY A 1 92 ? -18.574 -0.765 13.378 1.00 95.31 92 GLY A O 1
ATOM 728 N N . ARG A 1 93 ? -16.550 -1.673 13.083 1.00 94.88 93 ARG A N 1
ATOM 729 C CA . ARG A 1 93 ? -15.795 -0.414 12.972 1.00 94.88 93 ARG A CA 1
ATOM 730 C C . ARG A 1 93 ? -15.864 0.145 11.545 1.00 94.88 93 ARG A C 1
ATOM 732 O O . ARG A 1 93 ? -14.864 0.179 10.824 1.00 94.88 93 ARG A O 1
ATOM 739 N N . SER A 1 94 ? -17.049 0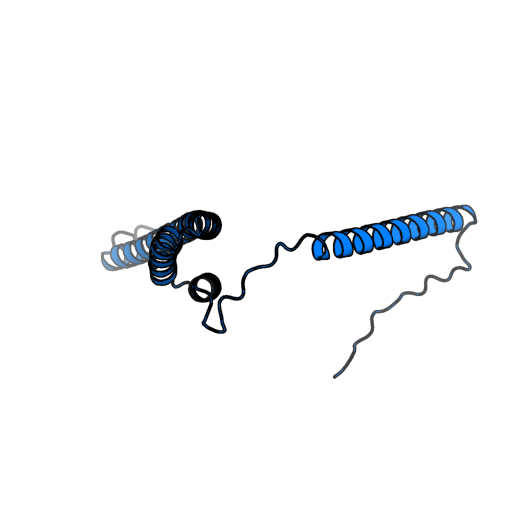.599 11.131 1.00 95.00 94 SER A N 1
ATOM 740 C CA . SER A 1 94 ? -17.329 1.066 9.759 1.00 95.00 94 SER A CA 1
ATOM 741 C C . SER A 1 94 ? -16.404 2.186 9.277 1.00 95.00 94 SER A C 1
ATOM 743 O O . SER A 1 94 ? -15.953 2.163 8.132 1.00 95.00 94 SER A O 1
ATOM 745 N N . ASP A 1 95 ? -16.079 3.141 10.149 1.00 94.19 95 ASP A N 1
ATOM 746 C CA . ASP A 1 95 ? -15.234 4.287 9.797 1.00 94.19 95 ASP A CA 1
ATOM 747 C C . ASP A 1 95 ? -13.785 3.858 9.535 1.00 94.19 95 ASP A C 1
ATOM 749 O O . ASP A 1 95 ? -13.152 4.316 8.580 1.00 94.19 95 ASP A O 1
ATOM 753 N N . ALA A 1 96 ? -13.275 2.918 10.338 1.00 92.62 96 ALA A N 1
ATOM 754 C CA . ALA A 1 96 ? -11.950 2.339 10.143 1.00 92.62 96 ALA A CA 1
ATOM 755 C C . ALA A 1 96 ? -11.891 1.532 8.837 1.00 92.62 96 ALA A C 1
ATOM 757 O O . ALA A 1 96 ? -10.963 1.708 8.043 1.00 92.62 96 ALA A O 1
ATOM 758 N N . ALA A 1 97 ? -12.912 0.711 8.570 1.00 95.44 97 ALA A N 1
ATOM 759 C CA . ALA A 1 97 ? -13.030 -0.035 7.320 1.00 95.44 97 ALA A CA 1
ATOM 760 C C . ALA A 1 97 ? -13.072 0.898 6.098 1.00 95.44 97 ALA A C 1
ATOM 762 O O . ALA A 1 97 ? -12.390 0.646 5.103 1.00 95.44 97 ALA A O 1
ATOM 763 N N . LEU A 1 98 ? -13.814 2.009 6.171 1.00 96.19 98 LEU A N 1
ATOM 764 C CA . LEU A 1 98 ? -13.862 3.009 5.103 1.00 96.19 98 LEU A CA 1
ATOM 765 C C . LEU A 1 98 ? -12.491 3.660 4.871 1.00 96.19 98 LEU A C 1
ATOM 767 O O . LEU A 1 98 ? -12.040 3.744 3.726 1.00 96.19 98 LEU A O 1
ATOM 771 N N . GLY A 1 99 ? -11.805 4.076 5.939 1.00 94.94 99 GLY A N 1
ATOM 772 C CA . GLY A 1 99 ? -10.460 4.650 5.849 1.00 94.94 99 GLY A CA 1
ATOM 773 C C . GLY A 1 99 ? -9.458 3.691 5.199 1.00 94.94 99 GLY A C 1
ATOM 774 O O . GLY A 1 99 ? -8.712 4.081 4.296 1.00 94.94 99 GLY A O 1
ATOM 775 N N . LEU A 1 100 ? -9.502 2.414 5.582 1.00 95.69 100 LEU A N 1
ATOM 776 C CA . LEU A 1 100 ? -8.689 1.360 4.980 1.00 95.69 100 LEU A CA 1
ATOM 777 C C . LEU A 1 100 ? -9.057 1.110 3.507 1.00 95.69 100 LEU A C 1
ATOM 779 O O . LEU A 1 100 ? -8.164 1.006 2.670 1.00 95.69 100 LEU A O 1
ATOM 783 N N . ARG A 1 101 ? -10.345 1.099 3.138 1.00 97.38 101 ARG A N 1
ATOM 784 C CA . ARG A 1 101 ? -10.784 0.992 1.730 1.00 97.38 101 ARG A CA 1
ATOM 785 C C . ARG A 1 101 ? -10.262 2.145 0.869 1.00 97.38 101 ARG A C 1
ATOM 787 O O . ARG A 1 101 ? -9.877 1.939 -0.279 1.00 97.38 101 ARG A O 1
ATOM 794 N N . MET A 1 102 ? -10.211 3.362 1.405 1.00 96.50 102 MET A N 1
ATOM 795 C CA . MET A 1 102 ? -9.613 4.497 0.693 1.00 96.50 102 MET A CA 1
ATOM 796 C C . MET A 1 102 ? -8.091 4.356 0.556 1.00 96.50 102 MET A C 1
ATOM 798 O O . MET A 1 102 ? -7.519 4.737 -0.469 1.00 96.50 102 MET A O 1
ATOM 802 N N . ALA A 1 103 ? -7.420 3.822 1.580 1.00 95.94 103 ALA A N 1
ATOM 803 C CA . ALA A 1 103 ? -5.986 3.557 1.535 1.00 95.94 103 ALA A CA 1
ATOM 804 C C . ALA A 1 103 ? -5.643 2.463 0.509 1.00 95.94 103 ALA A C 1
ATOM 806 O O . ALA A 1 103 ? -4.724 2.654 -0.292 1.00 95.94 103 ALA A O 1
ATOM 807 N N . SER A 1 104 ? -6.411 1.369 0.464 1.00 97.56 104 SER A N 1
ATOM 808 C CA . SER A 1 104 ? -6.167 0.236 -0.437 1.00 97.56 104 SER A CA 1
ATOM 809 C C . SER A 1 104 ? -6.176 0.653 -1.910 1.00 97.56 104 SER A C 1
ATOM 811 O O . SER A 1 104 ? -5.272 0.274 -2.651 1.00 97.56 104 SER A O 1
ATOM 813 N N . GLN A 1 105 ? -7.093 1.537 -2.318 1.00 97.81 105 GLN A N 1
ATOM 814 C CA . GLN A 1 105 ? -7.136 2.082 -3.682 1.00 97.81 105 GLN A CA 1
ATOM 815 C C . GLN A 1 105 ? -5.853 2.842 -4.061 1.00 97.81 105 GLN A C 1
ATOM 817 O O . GLN A 1 105 ? -5.350 2.729 -5.184 1.00 97.81 105 GLN A O 1
ATOM 822 N N . LYS A 1 106 ? -5.289 3.619 -3.127 1.00 96.81 106 LYS A N 1
ATOM 823 C CA . LYS A 1 106 ? -4.041 4.367 -3.359 1.00 96.81 106 LYS A CA 1
ATOM 824 C C . LYS A 1 106 ? -2.843 3.428 -3.462 1.00 96.81 106 LYS A C 1
ATOM 826 O O . LYS A 1 106 ? -1.998 3.616 -4.340 1.00 96.81 106 LYS A O 1
ATOM 831 N N . ILE A 1 107 ? -2.793 2.417 -2.596 1.00 98.00 107 ILE A N 1
ATOM 832 C CA . ILE A 1 107 ? -1.751 1.385 -2.611 1.00 98.00 107 ILE A CA 1
ATOM 833 C C . ILE A 1 107 ? -1.807 0.610 -3.930 1.00 98.00 107 ILE A C 1
ATOM 835 O O . ILE A 1 107 ? -0.776 0.427 -4.576 1.00 98.00 107 ILE A O 1
ATOM 839 N N . GLU A 1 108 ? -3.002 0.231 -4.384 1.00 97.81 108 GLU A N 1
ATOM 840 C CA . GLU A 1 108 ? -3.194 -0.499 -5.635 1.00 97.81 108 GLU A CA 1
ATOM 841 C C . GLU A 1 108 ? -2.684 0.296 -6.846 1.00 97.81 108 GLU A C 1
ATOM 843 O O . GLU A 1 108 ? -1.970 -0.241 -7.694 1.00 97.81 108 GLU A O 1
ATOM 848 N N . CYS A 1 109 ? -2.970 1.600 -6.903 1.00 97.88 109 CYS A N 1
ATOM 849 C CA . CYS A 1 109 ? -2.450 2.476 -7.952 1.00 97.88 109 CYS A CA 1
ATOM 850 C C . CYS A 1 109 ? -0.909 2.483 -7.992 1.00 97.88 109 CYS A C 1
ATOM 852 O O . CYS A 1 109 ? -0.305 2.367 -9.063 1.00 97.88 109 CYS A O 1
ATOM 854 N N . SER A 1 110 ? -0.253 2.566 -6.831 1.00 97.38 110 SER A N 1
ATOM 855 C CA . SER A 1 110 ? 1.211 2.492 -6.738 1.00 97.38 110 SER A CA 1
ATOM 856 C C . SER A 1 110 ? 1.761 1.117 -7.119 1.00 97.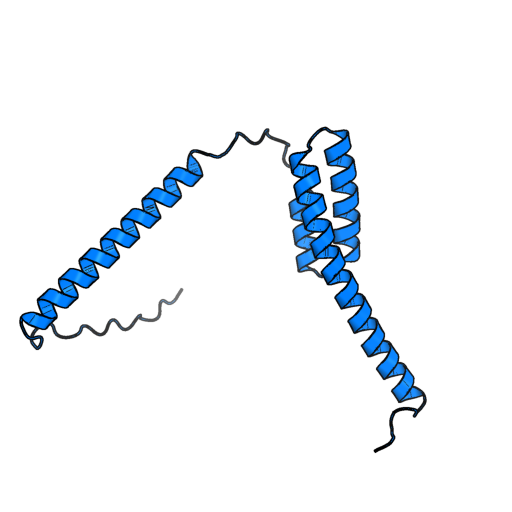38 110 SER A C 1
ATOM 858 O O . SER A 1 110 ? 2.727 1.053 -7.883 1.00 97.38 110 SER A O 1
ATOM 860 N N . LEU A 1 111 ? 1.114 0.031 -6.690 1.00 97.81 111 LEU A N 1
ATOM 861 C CA . LEU A 1 111 ? 1.494 -1.333 -7.061 1.00 97.81 111 LEU A CA 1
ATOM 862 C C . LEU A 1 111 ? 1.430 -1.542 -8.579 1.00 97.81 111 LEU A C 1
ATOM 864 O O . LEU A 1 111 ? 2.393 -2.029 -9.173 1.00 97.81 111 LEU A O 1
ATOM 868 N N . ARG A 1 112 ? 0.338 -1.124 -9.233 1.00 98.19 112 ARG A N 1
ATOM 869 C CA . ARG A 1 112 ? 0.197 -1.240 -10.695 1.00 98.19 112 ARG A CA 1
ATOM 870 C C . ARG A 1 112 ? 1.309 -0.489 -11.429 1.00 98.19 112 ARG A C 1
ATOM 872 O O . ARG A 1 112 ? 1.880 -1.025 -12.377 1.00 98.19 112 ARG A O 1
ATOM 879 N N . ARG A 1 113 ? 1.666 0.719 -10.973 1.00 97.56 113 ARG A N 1
ATOM 880 C CA . ARG A 1 113 ? 2.787 1.487 -11.546 1.00 97.56 113 ARG A CA 1
ATOM 881 C C . ARG A 1 113 ? 4.127 0.780 -11.362 1.00 97.56 113 ARG A C 1
ATOM 883 O O . ARG A 1 113 ? 4.885 0.694 -12.325 1.00 97.56 113 ARG A O 1
ATOM 890 N N . GLN A 1 114 ? 4.404 0.245 -10.171 1.00 96.56 114 GLN A N 1
ATOM 891 C CA . GLN A 1 114 ? 5.634 -0.511 -9.914 1.00 96.56 114 GLN A CA 1
ATOM 892 C C . GLN A 1 114 ? 5.721 -1.743 -10.826 1.00 96.56 114 GLN A C 1
ATOM 894 O O . GLN A 1 114 ? 6.761 -1.986 -11.436 1.00 96.56 114 GLN A O 1
ATOM 899 N N . MET A 1 115 ? 4.623 -2.490 -10.970 1.00 97.94 115 MET A N 1
ATOM 900 C CA . MET A 1 115 ? 4.556 -3.660 -11.848 1.00 97.94 115 MET A CA 1
ATOM 901 C C . MET A 1 115 ? 4.762 -3.293 -13.318 1.00 97.94 115 MET A C 1
ATOM 903 O O . MET A 1 115 ? 5.552 -3.945 -13.997 1.00 97.94 115 MET A O 1
ATOM 907 N N . ALA A 1 116 ? 4.107 -2.235 -13.801 1.00 98.12 116 ALA A N 1
ATOM 908 C CA . ALA A 1 116 ? 4.271 -1.761 -15.172 1.00 98.12 116 ALA A CA 1
ATOM 909 C C . ALA A 1 116 ? 5.716 -1.318 -15.452 1.00 98.12 116 ALA A C 1
ATOM 911 O O . ALA A 1 116 ? 6.297 -1.709 -16.463 1.00 98.12 116 ALA A O 1
ATOM 912 N N . ALA A 1 117 ? 6.327 -0.559 -14.539 1.00 97.00 117 ALA A N 1
ATOM 913 C CA . ALA A 1 117 ? 7.718 -0.137 -14.668 1.00 97.00 117 ALA A CA 1
ATOM 914 C C . ALA A 1 117 ? 8.677 -1.340 -14.693 1.00 97.00 117 ALA A C 1
ATOM 916 O O . ALA A 1 117 ? 9.524 -1.434 -15.582 1.00 97.00 117 ALA A O 1
ATOM 917 N N . ALA A 1 118 ? 8.509 -2.291 -13.768 1.00 96.94 118 ALA A N 1
ATOM 918 C CA . ALA A 1 118 ? 9.316 -3.509 -13.719 1.00 96.94 118 ALA A CA 1
ATOM 919 C C . ALA A 1 118 ? 9.162 -4.356 -14.993 1.00 96.94 118 ALA A C 1
ATOM 921 O O . ALA A 1 118 ? 10.151 -4.879 -15.515 1.00 96.94 118 ALA A O 1
ATOM 922 N N . PHE A 1 119 ? 7.941 -4.449 -15.525 1.00 97.75 119 PHE A N 1
ATOM 923 C CA . PHE A 1 119 ? 7.663 -5.130 -16.784 1.00 97.75 119 PHE A CA 1
ATOM 924 C C . PHE A 1 119 ? 8.375 -4.457 -17.959 1.00 97.75 119 PHE A C 1
ATOM 926 O O . PHE A 1 119 ? 9.100 -5.130 -18.683 1.00 97.75 119 PHE A O 1
ATOM 933 N N . ILE A 1 120 ? 8.247 -3.135 -18.117 1.00 96.38 120 ILE A N 1
ATOM 934 C CA . ILE A 1 120 ? 8.897 -2.385 -19.205 1.00 96.38 120 ILE A CA 1
ATOM 935 C C . ILE A 1 120 ? 10.418 -2.552 -19.153 1.00 96.38 120 ILE A C 1
ATOM 937 O O . ILE A 1 120 ? 11.046 -2.798 -20.180 1.00 96.38 120 ILE A O 1
ATOM 941 N N . VAL A 1 121 ? 11.021 -2.444 -17.966 1.00 96.38 121 VAL A N 1
ATOM 942 C CA . VAL A 1 121 ? 12.469 -2.638 -17.794 1.00 96.38 121 VAL A CA 1
ATOM 943 C C . VAL A 1 121 ? 12.878 -4.058 -18.185 1.00 96.38 121 VAL A C 1
ATOM 945 O O . VAL A 1 121 ? 13.863 -4.242 -18.900 1.00 96.38 121 VAL A O 1
ATOM 948 N N . SER A 1 122 ? 12.105 -5.060 -17.768 1.00 95.12 122 SER A N 1
ATOM 949 C CA . SER A 1 122 ? 12.368 -6.462 -18.107 1.00 95.12 122 SER A CA 1
ATOM 950 C C . SER A 1 122 ? 12.209 -6.729 -19.606 1.00 95.12 122 SER A C 1
ATOM 952 O O . SER A 1 122 ? 13.056 -7.396 -20.194 1.00 95.12 122 SER A O 1
ATOM 954 N N . ALA A 1 123 ? 11.185 -6.153 -20.239 1.00 93.38 123 ALA A N 1
ATOM 955 C CA . ALA A 1 123 ? 10.941 -6.258 -21.673 1.00 93.38 123 ALA A CA 1
ATOM 956 C C . ALA A 1 123 ? 12.067 -5.605 -22.486 1.00 93.38 123 ALA A C 1
ATOM 958 O O . ALA A 1 123 ? 12.607 -6.236 -23.387 1.00 93.38 123 ALA A O 1
ATOM 959 N N . LYS A 1 124 ? 12.502 -4.391 -22.119 1.00 92.44 124 LYS A N 1
ATOM 960 C CA . LYS A 1 124 ? 13.667 -3.737 -22.742 1.00 92.44 124 LYS A CA 1
ATOM 961 C C . LYS A 1 124 ? 14.931 -4.584 -22.605 1.00 92.44 124 LYS A C 1
ATOM 963 O O . LYS A 1 124 ? 15.661 -4.766 -23.571 1.00 92.44 124 LYS A O 1
ATOM 968 N N . LYS A 1 125 ? 15.172 -5.147 -21.416 1.00 92.19 125 LYS A N 1
ATOM 969 C CA . LYS A 1 125 ? 16.313 -6.039 -21.174 1.00 92.19 125 LYS A CA 1
ATOM 970 C C . LYS A 1 125 ? 16.255 -7.299 -22.041 1.00 92.19 125 LYS A C 1
ATOM 972 O O . LYS A 1 125 ? 17.302 -7.763 -22.477 1.00 92.19 125 LYS A O 1
ATOM 977 N N . LEU A 1 126 ? 15.068 -7.861 -22.260 1.00 91.38 126 LEU A N 1
ATOM 978 C CA . LEU A 1 126 ? 14.875 -9.029 -23.119 1.00 91.38 12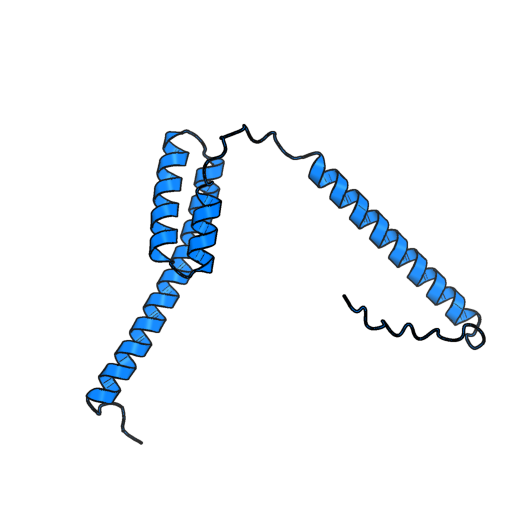6 LEU A CA 1
ATOM 979 C C . LEU A 1 126 ? 15.100 -8.680 -24.595 1.00 91.38 126 LEU A C 1
ATOM 981 O O . LEU A 1 126 ? 15.897 -9.335 -25.252 1.00 91.38 126 LEU A O 1
ATOM 985 N N . LEU A 1 127 ? 14.497 -7.597 -25.080 1.00 88.94 127 LEU A N 1
ATOM 986 C CA . LEU A 1 127 ? 14.653 -7.142 -26.463 1.00 88.94 127 LEU A CA 1
ATOM 987 C C . LEU A 1 127 ? 16.107 -6.782 -26.814 1.00 88.94 127 LEU A C 1
ATOM 989 O O . LEU A 1 127 ? 16.568 -7.115 -27.902 1.00 88.94 127 LEU A O 1
ATOM 993 N N . ASN A 1 128 ? 16.851 -6.176 -25.881 1.00 86.88 128 ASN A N 1
ATOM 994 C CA . ASN A 1 128 ? 18.283 -5.912 -26.062 1.00 86.88 128 ASN A CA 1
ATOM 995 C C . ASN A 1 128 ? 19.110 -7.205 -26.139 1.00 86.88 128 ASN A C 1
ATOM 997 O O . ASN A 1 128 ? 20.102 -7.253 -26.854 1.00 86.88 128 ASN A O 1
ATOM 1001 N N . LYS A 1 129 ? 18.729 -8.259 -25.404 1.00 85.50 129 LYS A N 1
ATOM 1002 C CA . LYS A 1 129 ? 19.414 -9.561 -25.488 1.00 85.50 129 LYS A CA 1
ATOM 1003 C C . LYS A 1 129 ? 19.158 -10.265 -26.815 1.00 85.50 129 LYS A C 1
ATOM 1005 O O . LYS A 1 129 ? 20.035 -10.969 -27.296 1.00 85.50 129 LYS A O 1
ATOM 1010 N N . GLU A 1 130 ? 17.963 -10.103 -27.371 1.00 80.88 130 GLU A N 1
ATOM 1011 C CA . GLU A 1 130 ? 17.567 -10.726 -28.636 1.00 80.88 130 GLU A CA 1
ATOM 1012 C C . GLU A 1 130 ? 17.930 -9.872 -29.867 1.00 80.88 130 GLU A C 1
ATOM 1014 O O . GLU A 1 130 ? 17.502 -10.191 -30.971 1.00 80.88 130 GLU A O 1
ATOM 1019 N N . TYR A 1 131 ? 18.737 -8.810 -29.703 1.00 68.31 131 TYR A N 1
ATOM 1020 C CA . TYR A 1 131 ? 19.171 -7.886 -30.768 1.00 68.31 131 TYR A CA 1
ATOM 1021 C C . TYR A 1 131 ? 18.024 -7.198 -31.537 1.00 68.31 131 TYR A C 1
ATOM 1023 O O . TYR A 1 131 ? 18.231 -6.650 -32.616 1.00 68.31 131 TYR A O 1
ATOM 1031 N N . LEU A 1 132 ? 16.807 -7.170 -30.982 1.00 61.28 132 LEU A N 1
ATOM 1032 C CA . LEU A 1 132 ? 15.624 -6.600 -31.644 1.00 61.28 132 LEU A CA 1
ATOM 1033 C C . LEU A 1 132 ? 15.523 -5.069 -31.521 1.00 61.28 132 LEU A C 1
ATOM 1035 O O . LEU A 1 132 ? 14.644 -4.468 -32.136 1.00 61.28 132 LEU A O 1
ATOM 1039 N N . LEU A 1 133 ? 16.388 -4.435 -30.721 1.00 58.25 133 LEU A N 1
ATOM 1040 C CA . LEU A 1 133 ? 16.408 -2.981 -30.504 1.00 58.25 133 LEU A CA 1
ATOM 1041 C C . LEU A 1 133 ? 17.724 -2.296 -30.910 1.00 58.25 133 LEU A C 1
ATOM 1043 O O . LEU A 1 133 ? 17.781 -1.072 -30.857 1.00 58.25 133 LEU A O 1
ATOM 1047 N N . ASP A 1 134 ? 18.739 -3.039 -31.365 1.00 58.09 134 ASP A N 1
ATOM 1048 C CA . ASP A 1 134 ? 19.973 -2.474 -31.943 1.00 58.09 134 ASP A CA 1
ATOM 1049 C C . ASP A 1 134 ? 19.770 -2.131 -33.432 1.00 58.09 134 ASP A C 1
ATOM 1051 O O . ASP A 1 134 ? 20.525 -2.549 -34.309 1.00 58.09 134 ASP A O 1
ATOM 1055 N N . VAL A 1 135 ? 18.712 -1.379 -33.736 1.00 56.09 135 VAL A N 1
ATOM 1056 C CA . VAL A 1 135 ? 18.552 -0.728 -35.040 1.00 56.09 135 VAL A CA 1
ATOM 1057 C C . VAL A 1 135 ? 18.714 0.766 -34.786 1.00 56.09 135 VAL A C 1
ATOM 1059 O O . VAL A 1 135 ? 17.904 1.349 -34.070 1.00 56.09 135 VAL A O 1
ATOM 1062 N N . CYS A 1 136 ? 19.829 1.296 -35.294 1.00 47.00 136 CYS A N 1
ATOM 1063 C CA . CYS A 1 136 ? 20.418 2.625 -35.097 1.00 47.00 136 CYS A CA 1
ATOM 1064 C C . CYS A 1 136 ? 19.459 3.798 -34.846 1.00 47.00 136 CYS A C 1
ATOM 1066 O O . CYS A 1 136 ? 18.461 3.934 -35.589 1.00 47.00 136 CYS A O 1
#

Radius of gyration: 27.93 Å; chains: 1; bounding box: 45×70×59 Å